Protein AF-A0A7V5VYP4-F1 (afdb_monomer_lite)

Sequence (107 aa):
VPGKTACYRCIFPNILFTEYERTCTAMGIISTTTSFAASIEANEAIKSILNLNSRFKGKLFSFDLLNDYFEFIELKINPSCFICSKKGYPMYKYENYELFDNRCRVK

pLDDT: mean 79.62, std 19.98, range [37.94, 98.44]

Foldseek 3Di:
DALPAADPCQVVVDPDPDVPPCPCVNVPDDPVVVVVVVVVVVVVVVCVVVVHDDPQVQWDWDADPVVRDIDTHGGDHRCPRCQRHPVHDDPDDPPPPPPPDPPPDDD

Radius of gyration: 17.93 Å; chains: 1; bounding box: 41×31×39 Å

Secondary structure (DSSP, 8-state):
-TTTS--HHHH-S-----TT---HHHH---HHHHHHHHHHHHHHHHHHHTT---SSTTEEEEEETTTTEEEEEEPPPPTT-TTTSTT--------------TT----

Structure (mmCIF, N/CA/C/O backbone):
data_AF-A0A7V5VYP4-F1
#
_entry.id   AF-A0A7V5VYP4-F1
#
loop_
_atom_site.group_PDB
_atom_site.id
_atom_site.type_symbol
_atom_site.label_atom_id
_atom_site.label_alt_id
_atom_site.label_comp_id
_atom_site.label_asym_id
_atom_site.label_entity_id
_atom_site.label_seq_id
_atom_site.pdbx_PDB_ins_code
_atom_site.Cartn_x
_atom_site.Cartn_y
_atom_site.Cartn_z
_atom_site.occupancy
_atom_site.B_iso_or_equiv
_atom_site.auth_seq_id
_atom_site.auth_comp_id
_atom_site.auth_asym_id
_atom_site.auth_atom_id
_atom_site.pdbx_PDB_model_num
ATOM 1 N N . VAL A 1 1 ? -8.589 4.394 5.127 1.00 84.88 1 VAL A N 1
ATOM 2 C CA . VAL A 1 1 ? -9.958 4.542 5.675 1.00 84.88 1 VAL A CA 1
ATOM 3 C C . VAL A 1 1 ? -10.169 5.987 6.108 1.00 84.88 1 VAL A C 1
ATOM 5 O O . VAL A 1 1 ? -9.437 6.434 6.991 1.00 84.88 1 VAL A O 1
ATOM 8 N N . PRO A 1 2 ? -11.124 6.718 5.504 1.00 86.50 2 PRO A N 1
ATOM 9 C CA . PRO A 1 2 ? -11.407 8.111 5.856 1.00 86.50 2 PRO A CA 1
ATOM 10 C C . PRO A 1 2 ? -11.636 8.296 7.361 1.00 86.50 2 PRO A C 1
ATOM 12 O O . PRO A 1 2 ? -12.249 7.446 8.006 1.00 86.50 2 PRO A O 1
ATOM 15 N N . GLY A 1 3 ? -11.079 9.363 7.935 1.00 84.56 3 GLY A N 1
ATOM 16 C CA . GLY A 1 3 ? -11.188 9.683 9.365 1.00 84.56 3 GLY A CA 1
ATOM 17 C C . GLY A 1 3 ? -10.414 8.768 10.326 1.00 84.56 3 GLY A C 1
ATOM 18 O O . GLY A 1 3 ? -10.221 9.145 11.476 1.00 84.56 3 GLY A O 1
ATOM 19 N N . LYS A 1 4 ? -9.940 7.594 9.882 1.00 89.69 4 LYS A N 1
ATOM 20 C CA . LYS A 1 4 ? -9.170 6.647 10.714 1.00 89.69 4 LYS A CA 1
ATOM 21 C C . LYS A 1 4 ? -7.697 6.550 10.323 1.00 89.69 4 LYS A C 1
ATOM 23 O O . LYS A 1 4 ? -6.857 6.314 11.179 1.00 89.69 4 LYS A O 1
ATOM 28 N N . THR A 1 5 ? -7.375 6.702 9.039 1.00 93.12 5 THR A N 1
ATOM 29 C CA . THR A 1 5 ? -5.999 6.632 8.525 1.00 93.12 5 THR A CA 1
ATOM 30 C C . THR A 1 5 ? -5.670 7.870 7.704 1.00 93.12 5 THR A C 1
ATOM 32 O O . THR A 1 5 ? -6.571 8.554 7.216 1.00 93.12 5 THR A O 1
ATOM 35 N N . ALA A 1 6 ? -4.377 8.112 7.486 1.00 94.12 6 ALA A N 1
ATOM 36 C CA . ALA A 1 6 ? -3.908 9.088 6.510 1.00 94.12 6 ALA A CA 1
ATOM 37 C C . ALA A 1 6 ? -4.545 8.839 5.127 1.00 94.12 6 ALA A C 1
ATOM 39 O O . ALA A 1 6 ? -4.746 7.683 4.733 1.00 94.12 6 ALA A O 1
ATOM 40 N N . CYS A 1 7 ? -4.879 9.911 4.404 1.00 91.31 7 CYS A N 1
ATOM 41 C CA . CYS A 1 7 ? -5.225 9.825 2.986 1.00 91.31 7 CYS A CA 1
ATOM 42 C C . CYS A 1 7 ? -3.967 9.966 2.124 1.00 91.31 7 CYS A C 1
ATOM 44 O O . CYS A 1 7 ? -2.915 10.388 2.605 1.00 91.31 7 CYS A O 1
ATOM 46 N N . TYR A 1 8 ? -4.096 9.693 0.828 1.00 90.69 8 TYR A N 1
ATOM 47 C CA . TYR A 1 8 ? -3.020 9.892 -0.143 1.00 90.69 8 TYR A CA 1
ATOM 48 C C . TYR A 1 8 ? -2.408 11.306 -0.071 1.00 90.69 8 TYR A C 1
ATOM 50 O O . TYR A 1 8 ? -1.191 11.479 -0.061 1.00 90.69 8 TYR A O 1
ATOM 58 N N . ARG A 1 9 ? -3.247 12.330 0.121 1.00 88.50 9 ARG A N 1
ATOM 59 C CA . ARG A 1 9 ? -2.829 13.734 0.224 1.00 88.50 9 ARG A CA 1
ATOM 60 C C . ARG A 1 9 ? -2.200 14.120 1.567 1.00 88.50 9 ARG A C 1
ATOM 62 O O . ARG A 1 9 ? -1.629 15.200 1.680 1.00 88.50 9 ARG A O 1
ATOM 69 N N . CYS A 1 10 ? -2.287 13.268 2.591 1.00 91.12 10 CYS A N 1
ATOM 70 C CA . CYS A 1 10 ? -1.471 13.448 3.791 1.00 91.12 10 CYS A CA 1
ATOM 71 C C . CYS A 1 10 ? 0.014 13.219 3.484 1.00 91.12 10 CYS A C 1
ATOM 73 O O . CYS A 1 10 ? 0.847 13.877 4.100 1.00 91.12 10 CYS A O 1
ATOM 75 N N . ILE A 1 11 ? 0.312 12.311 2.546 1.00 91.56 11 ILE A N 1
ATOM 76 C CA . ILE A 1 11 ? 1.668 11.905 2.151 1.00 91.56 11 ILE A CA 1
ATOM 77 C C . ILE A 1 11 ? 2.183 12.792 1.016 1.00 91.56 11 ILE A C 1
ATOM 79 O O . ILE A 1 11 ? 3.304 13.282 1.073 1.00 91.56 11 ILE A O 1
ATOM 83 N N . PHE A 1 12 ? 1.338 13.042 0.013 1.00 88.00 12 PHE A N 1
ATOM 84 C CA . PHE A 1 12 ? 1.686 13.807 -1.185 1.00 88.00 12 PHE A CA 1
ATOM 85 C C . PHE A 1 12 ? 0.860 15.107 -1.257 1.00 88.00 12 PHE A C 1
ATOM 87 O O . PHE A 1 12 ? -0.104 15.187 -2.021 1.00 88.00 12 PHE A O 1
ATOM 94 N N . PRO A 1 13 ? 1.166 16.130 -0.432 1.00 79.69 13 PRO A N 1
ATOM 95 C CA . PRO A 1 13 ? 0.311 17.308 -0.253 1.00 79.69 13 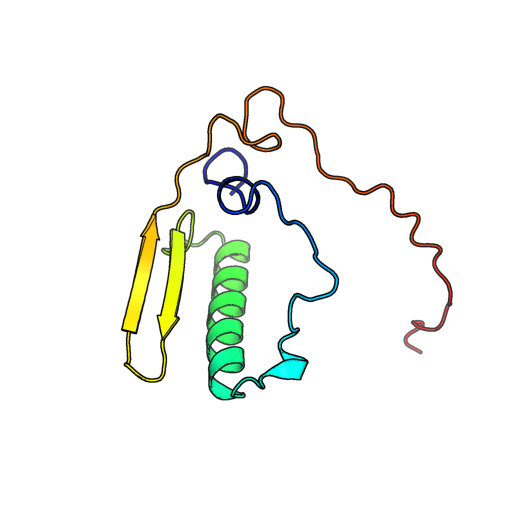PRO A CA 1
ATOM 96 C C . PRO A 1 13 ? 0.271 18.248 -1.463 1.00 79.69 13 PRO A C 1
ATOM 98 O O . PRO A 1 13 ? -0.764 18.872 -1.697 1.00 79.69 13 PRO A O 1
ATOM 101 N N . ASN A 1 14 ? 1.349 18.320 -2.245 1.00 72.69 14 ASN A N 1
ATOM 102 C CA . ASN A 1 14 ? 1.493 19.177 -3.422 1.00 72.69 14 ASN A CA 1
ATOM 103 C C . ASN A 1 14 ? 2.086 18.369 -4.576 1.00 72.69 14 ASN A C 1
ATOM 105 O O . ASN A 1 14 ? 3.274 18.466 -4.857 1.00 72.69 14 ASN A O 1
ATOM 109 N N . ILE A 1 15 ? 1.258 17.548 -5.226 1.00 65.44 15 ILE A N 1
ATOM 110 C CA . ILE A 1 15 ? 1.633 16.954 -6.514 1.00 65.44 15 ILE A CA 1
ATOM 111 C C . ILE A 1 15 ? 1.634 18.090 -7.529 1.00 65.44 15 ILE A C 1
ATOM 113 O O . ILE A 1 15 ? 0.572 18.542 -7.960 1.00 65.44 15 ILE A O 1
ATOM 117 N N . LEU A 1 16 ? 2.824 18.609 -7.809 1.00 59.97 16 LEU A N 1
ATOM 118 C CA . LEU A 1 16 ? 3.065 19.506 -8.922 1.00 59.97 16 LEU A CA 1
ATOM 119 C C . LEU A 1 16 ? 3.331 18.599 -10.117 1.00 59.97 16 LEU A C 1
ATOM 121 O O . LEU A 1 16 ? 4.426 18.063 -10.236 1.00 59.97 16 LEU A O 1
ATOM 125 N N . PHE A 1 17 ? 2.325 18.397 -10.967 1.00 54.59 17 PHE A N 1
ATOM 126 C CA . PHE A 1 17 ? 2.546 17.766 -12.263 1.00 54.59 17 PHE A CA 1
ATOM 127 C C . PHE A 1 17 ? 3.450 18.703 -13.061 1.00 54.59 17 PHE A C 1
ATOM 129 O O . PHE A 1 17 ? 2.986 19.669 -13.663 1.00 54.59 17 PHE A O 1
ATOM 136 N N . THR A 1 18 ? 4.758 18.488 -12.993 1.00 52.44 18 THR A N 1
ATOM 137 C CA . THR A 1 18 ? 5.654 19.107 -13.963 1.00 52.44 18 THR A CA 1
ATOM 138 C C . THR A 1 18 ? 5.498 18.320 -15.257 1.00 52.44 18 THR A C 1
ATOM 140 O O . THR A 1 18 ? 5.405 17.093 -15.224 1.00 52.44 18 THR A O 1
ATOM 143 N N . GLU A 1 19 ? 5.486 18.995 -16.407 1.00 47.69 19 GLU A N 1
ATOM 144 C CA . GLU A 1 19 ? 5.421 18.357 -17.737 1.00 47.69 19 GLU A CA 1
ATOM 145 C C . GLU A 1 19 ? 6.564 17.343 -17.990 1.00 47.69 19 GLU A C 1
ATOM 147 O O . GLU A 1 19 ? 6.581 16.653 -19.004 1.00 47.69 19 GLU A O 1
ATOM 152 N N . TYR A 1 20 ? 7.512 17.233 -17.051 1.00 48.09 20 TYR A N 1
ATOM 153 C CA . TYR A 1 20 ? 8.719 16.418 -17.092 1.00 48.09 20 TYR A CA 1
ATOM 154 C C . TYR A 1 20 ? 8.748 15.254 -16.089 1.00 48.09 20 TYR A C 1
ATOM 156 O O . TYR A 1 20 ? 9.803 14.639 -15.889 1.00 48.09 20 TYR A O 1
ATOM 164 N N . GLU A 1 21 ? 7.621 14.899 -15.468 1.00 53.59 21 GLU A N 1
ATOM 165 C CA . GLU A 1 21 ? 7.513 13.626 -14.751 1.00 53.59 21 GLU A CA 1
ATOM 166 C C . GLU A 1 21 ? 7.497 12.488 -15.774 1.00 53.59 21 GLU A C 1
ATOM 168 O O . GLU A 1 21 ? 6.456 12.078 -16.280 1.00 53.59 21 GLU A O 1
ATOM 173 N N . ARG A 1 22 ? 8.707 12.030 -16.117 1.00 46.69 22 ARG A N 1
ATOM 174 C CA . ARG A 1 22 ? 9.003 10.849 -16.931 1.00 46.69 22 ARG A CA 1
ATOM 175 C C . ARG A 1 22 ? 8.048 9.720 -16.546 1.00 46.69 22 ARG A C 1
ATOM 177 O O . ARG A 1 22 ? 8.249 9.041 -15.543 1.00 46.69 22 ARG A O 1
ATOM 184 N N . THR A 1 23 ? 6.990 9.555 -17.334 1.00 55.72 23 THR A N 1
ATOM 185 C CA . THR A 1 23 ? 5.983 8.507 -17.158 1.00 55.72 23 THR A CA 1
ATOM 186 C C . THR A 1 23 ? 6.671 7.143 -17.184 1.00 55.72 23 THR A C 1
ATOM 188 O O . THR A 1 23 ? 7.756 7.014 -17.742 1.00 55.72 23 THR A O 1
ATOM 191 N N . CYS A 1 24 ? 6.079 6.090 -16.611 1.00 52.59 24 CYS A N 1
ATOM 192 C CA . CYS A 1 24 ? 6.645 4.729 -16.667 1.00 52.59 24 CYS A CA 1
ATOM 193 C C . CYS A 1 24 ? 6.962 4.252 -18.105 1.00 52.59 24 CYS A C 1
ATOM 195 O O . CYS A 1 24 ? 7.761 3.338 -18.293 1.00 52.59 24 CYS A O 1
ATOM 197 N N . THR A 1 25 ? 6.406 4.917 -19.121 1.00 51.94 25 THR A N 1
ATO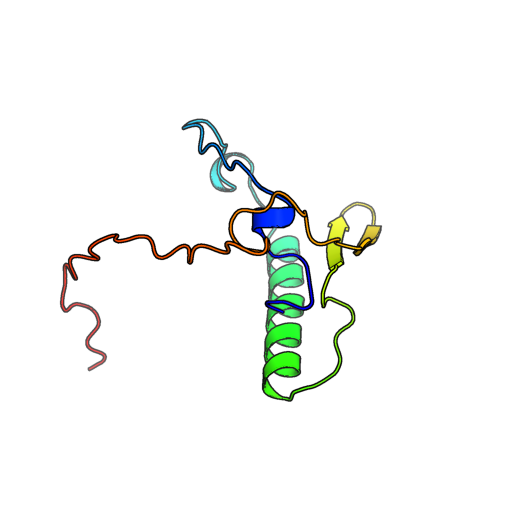M 198 C CA . THR A 1 25 ? 6.757 4.778 -20.539 1.00 51.94 25 THR A CA 1
ATOM 199 C C . THR A 1 25 ? 8.195 5.220 -20.869 1.00 51.94 25 THR A C 1
ATOM 201 O O . THR A 1 25 ? 8.787 4.706 -21.808 1.00 51.94 25 THR A O 1
ATOM 204 N N . ALA A 1 26 ? 8.780 6.147 -20.106 1.00 55.12 26 ALA A N 1
ATOM 205 C CA . ALA A 1 26 ? 10.092 6.748 -20.352 1.00 55.12 26 ALA A CA 1
ATOM 206 C C . ALA A 1 26 ? 11.281 5.949 -19.780 1.00 55.12 26 ALA A C 1
ATOM 208 O O . ALA A 1 26 ? 12.408 6.168 -20.215 1.00 55.12 26 ALA A O 1
ATOM 209 N N . MET A 1 27 ? 11.060 5.046 -18.813 1.00 65.38 27 MET A N 1
ATOM 210 C CA . MET A 1 27 ? 12.124 4.221 -18.201 1.00 65.38 27 MET A CA 1
ATOM 211 C C . MET A 1 27 ? 11.863 2.707 -18.272 1.00 65.38 27 MET A C 1
ATOM 213 O O . MET A 1 27 ? 12.793 1.929 -18.078 1.00 65.38 27 MET A O 1
ATOM 217 N N . GLY A 1 28 ? 10.635 2.287 -18.599 1.00 75.81 28 GLY A N 1
ATOM 218 C CA . GLY A 1 28 ? 10.233 0.881 -18.620 1.00 75.81 28 GLY A CA 1
ATOM 219 C C . GLY A 1 28 ? 9.932 0.328 -17.223 1.00 75.81 28 GLY A C 1
ATOM 220 O O . GLY A 1 28 ? 10.491 0.767 -16.220 1.00 75.81 28 GLY A O 1
ATOM 221 N N . ILE A 1 29 ? 9.021 -0.645 -17.153 1.00 86.25 29 ILE A N 1
ATOM 222 C CA . ILE A 1 29 ? 8.700 -1.386 -15.929 1.00 86.25 29 ILE A CA 1
ATOM 223 C C . ILE A 1 29 ? 8.613 -2.878 -16.246 1.00 86.25 29 ILE A C 1
ATOM 225 O O . ILE A 1 29 ? 8.040 -3.273 -17.262 1.00 86.25 29 ILE A O 1
ATOM 229 N N . ILE A 1 30 ? 9.199 -3.711 -15.388 1.00 90.44 30 ILE A N 1
ATOM 230 C CA . ILE A 1 30 ? 9.159 -5.166 -15.550 1.00 90.44 30 ILE A CA 1
ATOM 231 C C . ILE A 1 30 ? 7.751 -5.657 -15.194 1.00 90.44 30 ILE A C 1
ATOM 233 O O . ILE A 1 30 ? 7.182 -5.263 -14.175 1.00 90.44 30 ILE A O 1
ATOM 237 N N . SER A 1 31 ? 7.186 -6.534 -16.027 1.00 93.75 31 SER A N 1
ATOM 238 C CA . SER A 1 31 ? 5.820 -7.055 -15.860 1.00 93.75 31 SER A CA 1
ATOM 239 C C . SER A 1 31 ? 5.597 -7.780 -14.531 1.00 93.75 31 SER A C 1
ATOM 241 O O . SER A 1 31 ? 4.489 -7.768 -13.997 1.00 93.75 31 SER A O 1
ATOM 243 N N . THR A 1 32 ? 6.636 -8.396 -13.968 1.00 95.06 32 THR A N 1
ATOM 244 C CA . THR A 1 32 ? 6.570 -9.066 -12.664 1.00 95.06 32 THR A CA 1
ATOM 245 C C . THR A 1 32 ? 6.322 -8.071 -11.531 1.00 95.06 32 THR A C 1
ATOM 247 O O . THR A 1 32 ? 5.504 -8.350 -10.658 1.00 95.06 32 THR A O 1
ATOM 250 N N . THR A 1 33 ? 6.932 -6.883 -11.583 1.00 94.06 33 THR A N 1
ATOM 251 C CA . THR A 1 33 ? 6.747 -5.807 -10.597 1.00 94.06 33 THR A CA 1
ATOM 252 C C . THR A 1 33 ? 5.301 -5.325 -10.558 1.00 94.06 33 THR A C 1
ATOM 254 O O . THR A 1 33 ? 4.702 -5.240 -9.485 1.00 94.06 33 THR A O 1
ATOM 257 N N . THR A 1 34 ? 4.705 -5.054 -11.722 1.00 93.62 34 THR A N 1
ATOM 258 C CA . THR A 1 34 ? 3.302 -4.620 -11.799 1.00 93.62 34 THR A CA 1
ATOM 259 C C . THR A 1 34 ? 2.334 -5.743 -11.435 1.00 93.62 34 THR A C 1
ATOM 261 O O . THR A 1 34 ? 1.361 -5.494 -10.729 1.00 93.62 34 THR A O 1
ATOM 264 N N . SER A 1 35 ? 2.617 -6.985 -11.843 1.00 96.81 35 SER A N 1
ATOM 265 C CA . SER A 1 35 ? 1.789 -8.154 -11.503 1.00 96.81 35 SER A CA 1
ATOM 266 C C . SER A 1 35 ? 1.776 -8.442 -9.999 1.00 96.81 35 SER A C 1
ATOM 268 O O . SER A 1 35 ? 0.733 -8.795 -9.442 1.00 96.81 35 SER A O 1
ATOM 270 N N . PHE A 1 36 ? 2.917 -8.260 -9.327 1.00 97.00 36 PHE A N 1
ATOM 271 C CA . PHE A 1 36 ? 3.035 -8.402 -7.877 1.00 97.00 36 PHE A CA 1
ATOM 272 C C . PHE A 1 36 ? 2.183 -7.361 -7.141 1.00 97.00 36 PHE A C 1
ATOM 274 O O . PHE A 1 36 ? 1.351 -7.730 -6.308 1.00 97.00 36 PHE A O 1
ATOM 281 N N . ALA A 1 37 ? 2.317 -6.080 -7.505 1.00 96.62 37 ALA A N 1
ATOM 282 C CA . ALA A 1 37 ? 1.497 -5.007 -6.943 1.00 96.62 37 ALA A CA 1
ATOM 283 C C . ALA A 1 37 ? -0.005 -5.257 -7.164 1.00 96.62 37 ALA A C 1
ATOM 285 O O . ALA A 1 37 ? -0.780 -5.232 -6.208 1.00 96.62 37 ALA A O 1
ATOM 286 N N . ALA A 1 38 ? -0.401 -5.591 -8.398 1.00 97.81 38 ALA A N 1
ATOM 287 C CA . ALA A 1 38 ? -1.796 -5.839 -8.757 1.00 97.81 38 ALA A CA 1
ATOM 288 C C . ALA A 1 38 ? -2.415 -6.988 -7.947 1.00 97.81 38 ALA A C 1
ATOM 290 O O . ALA A 1 38 ? -3.548 -6.882 -7.478 1.00 97.81 38 ALA A O 1
ATOM 291 N N . SER A 1 39 ? -1.666 -8.075 -7.740 1.00 98.31 39 SER A N 1
ATOM 292 C CA . SER A 1 39 ? -2.137 -9.228 -6.962 1.00 98.31 39 SER A CA 1
ATOM 293 C C . SER A 1 39 ? -2.403 -8.860 -5.501 1.00 98.31 39 SER A C 1
ATOM 295 O O . SER A 1 39 ? -3.411 -9.275 -4.923 1.00 98.31 39 SER A O 1
ATOM 297 N N . ILE A 1 40 ? -1.525 -8.049 -4.904 1.00 97.75 40 ILE A N 1
ATOM 298 C CA . ILE A 1 40 ? -1.693 -7.560 -3.532 1.00 97.75 40 ILE A CA 1
ATOM 299 C C . ILE A 1 40 ? -2.911 -6.639 -3.440 1.00 97.75 40 ILE A C 1
ATOM 301 O O . ILE A 1 40 ? -3.763 -6.849 -2.577 1.00 97.75 40 ILE A O 1
ATOM 305 N N . GLU A 1 41 ? -3.033 -5.660 -4.337 1.00 97.19 41 GLU A N 1
ATOM 306 C CA . GLU A 1 41 ?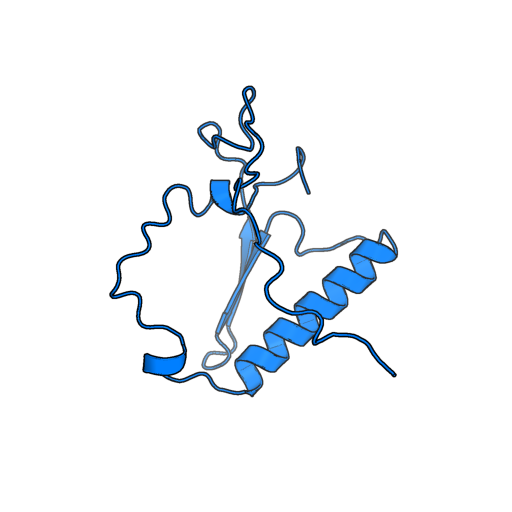 -4.149 -4.708 -4.337 1.00 97.19 41 GLU A CA 1
ATOM 307 C C . GLU A 1 41 ? -5.502 -5.398 -4.550 1.00 97.19 41 GLU A C 1
ATOM 309 O O . GLU A 1 41 ? -6.454 -5.119 -3.816 1.00 97.19 41 GLU A O 1
ATOM 314 N N . ALA A 1 42 ? -5.582 -6.354 -5.481 1.00 98.44 42 ALA A N 1
ATOM 315 C CA . ALA A 1 42 ? -6.786 -7.151 -5.704 1.00 98.44 42 ALA A CA 1
ATOM 316 C C . ALA A 1 42 ? -7.182 -7.938 -4.445 1.00 98.44 42 ALA A C 1
ATOM 318 O O . ALA A 1 42 ? -8.351 -7.956 -4.052 1.00 98.44 42 ALA A O 1
ATOM 319 N N . ASN A 1 43 ? -6.209 -8.540 -3.759 1.00 98.00 43 ASN A N 1
ATOM 320 C CA . ASN A 1 43 ? -6.463 -9.256 -2.515 1.00 98.00 43 ASN A CA 1
ATOM 321 C C . ASN A 1 43 ? -6.906 -8.311 -1.378 1.00 98.00 43 ASN A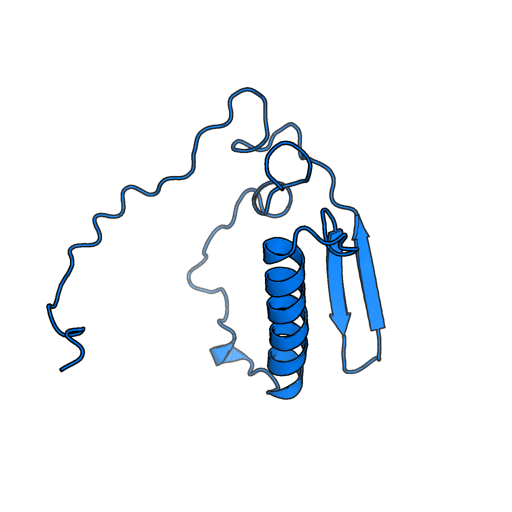 C 1
ATOM 323 O O . ASN A 1 43 ? -7.804 -8.647 -0.603 1.00 98.00 43 ASN A O 1
ATOM 327 N N . GLU A 1 44 ? -6.332 -7.108 -1.274 1.00 97.50 44 GLU A N 1
ATOM 328 C CA . GLU A 1 44 ? -6.776 -6.091 -0.309 1.00 97.50 44 GLU A CA 1
ATOM 329 C C . GLU A 1 44 ? -8.186 -5.569 -0.607 1.00 97.50 44 GLU A C 1
ATOM 331 O O . GLU A 1 44 ? -8.956 -5.314 0.328 1.00 97.50 44 GLU A O 1
ATOM 336 N N . ALA A 1 45 ? -8.559 -5.466 -1.883 1.00 97.25 45 ALA A N 1
ATOM 337 C CA . ALA A 1 45 ? -9.919 -5.141 -2.294 1.00 97.25 45 ALA A CA 1
ATOM 338 C C . ALA A 1 45 ? -10.902 -6.240 -1.863 1.00 97.25 45 ALA A C 1
ATOM 340 O O . ALA A 1 45 ? -11.896 -5.935 -1.201 1.00 97.25 45 ALA A O 1
ATOM 341 N N . ILE A 1 46 ? -10.588 -7.514 -2.129 1.00 98.12 46 ILE A N 1
ATOM 342 C CA . ILE A 1 46 ? -11.408 -8.661 -1.695 1.00 98.12 46 ILE A CA 1
ATOM 343 C C . ILE A 1 46 ? -11.578 -8.657 -0.173 1.00 98.12 46 ILE A C 1
ATOM 345 O O . ILE A 1 46 ? -12.701 -8.721 0.331 1.00 98.12 46 ILE A O 1
ATOM 349 N N . LYS A 1 47 ? -10.484 -8.510 0.583 1.00 97.12 47 LYS A N 1
ATOM 350 C CA . LYS A 1 47 ? -10.550 -8.422 2.049 1.00 97.12 47 LYS A CA 1
ATOM 351 C C . LYS A 1 47 ? -11.384 -7.241 2.526 1.00 97.12 47 LYS A C 1
ATOM 353 O O . LYS A 1 47 ? -12.080 -7.367 3.529 1.00 97.12 47 LYS A O 1
ATOM 358 N N . SER A 1 48 ? -11.332 -6.111 1.827 1.00 95.19 48 SER A N 1
ATOM 359 C CA . SER A 1 48 ? -12.141 -4.938 2.163 1.00 95.19 48 SER A CA 1
ATOM 360 C C . SER A 1 48 ? -13.632 -5.190 1.940 1.00 95.19 48 SER A C 1
ATOM 362 O O . SER A 1 48 ? -14.423 -4.853 2.817 1.00 95.19 48 SER A O 1
ATOM 364 N N . ILE A 1 49 ? -14.009 -5.839 0.832 1.00 97.38 49 ILE A N 1
ATOM 365 C CA . ILE A 1 49 ? -15.400 -6.229 0.533 1.00 97.38 49 ILE A CA 1
ATOM 366 C C . ILE A 1 49 ? -15.937 -7.189 1.601 1.00 97.38 49 ILE A C 1
ATOM 368 O O . ILE A 1 49 ? -17.059 -7.034 2.076 1.00 97.38 49 ILE A O 1
ATOM 372 N N . LEU A 1 50 ? -15.113 -8.148 2.027 1.00 98.12 50 LEU A N 1
ATOM 373 C CA . LEU A 1 50 ? -15.466 -9.136 3.049 1.00 98.12 50 LEU A CA 1
ATOM 374 C C . LEU A 1 50 ? -15.340 -8.610 4.492 1.00 98.12 50 LEU A C 1
ATOM 376 O O . LEU A 1 50 ? -15.493 -9.381 5.436 1.00 98.12 50 LEU A O 1
ATOM 380 N N . ASN A 1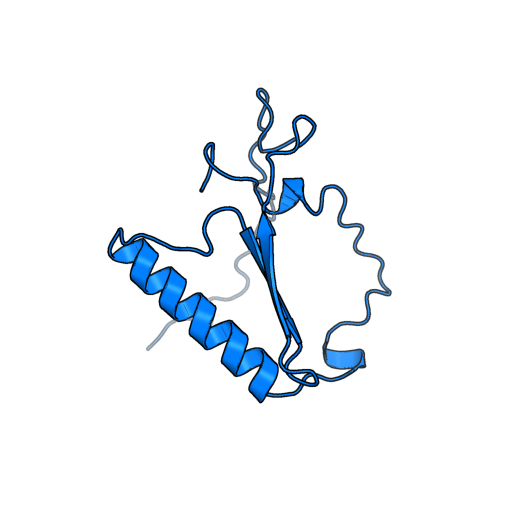 51 ? -15.049 -7.318 4.688 1.00 95.50 51 ASN A N 1
ATOM 381 C CA . ASN A 1 51 ? -14.807 -6.702 6.000 1.00 95.50 51 ASN A CA 1
ATOM 382 C C . ASN A 1 51 ? -13.721 -7.401 6.844 1.00 95.50 51 ASN A C 1
ATOM 384 O O . ASN A 1 51 ? -13.754 -7.378 8.075 1.00 95.50 51 ASN A O 1
ATOM 388 N N . LEU A 1 52 ? -12.716 -7.985 6.194 1.00 96.19 52 LEU A N 1
ATOM 389 C CA . LEU A 1 52 ? -11.593 -8.633 6.858 1.00 96.19 52 LEU A CA 1
ATOM 390 C C . LEU A 1 52 ? -10.540 -7.614 7.323 1.00 96.19 52 LEU A C 1
ATOM 392 O O . LEU A 1 52 ? -10.387 -6.492 6.809 1.00 96.19 52 LEU A O 1
ATOM 396 N N . ASN A 1 53 ? -9.772 -8.019 8.333 1.00 92.25 53 ASN A N 1
ATOM 397 C CA . ASN A 1 53 ? -8.637 -7.239 8.805 1.00 92.25 53 ASN A CA 1
ATOM 398 C C . ASN A 1 53 ? -7.513 -7.224 7.760 1.00 92.25 53 ASN A C 1
ATOM 400 O O . ASN A 1 53 ? -7.252 -8.203 7.063 1.00 92.25 53 ASN A O 1
ATOM 404 N N . SER A 1 54 ? -6.832 -6.084 7.664 1.00 93.69 54 SER A N 1
ATOM 405 C CA . SER A 1 54 ? -5.743 -5.867 6.716 1.00 93.69 54 SER A CA 1
ATOM 406 C C . SER A 1 54 ? -4.566 -5.204 7.413 1.00 93.69 54 SER A C 1
ATOM 408 O O . SER A 1 54 ? -4.743 -4.235 8.150 1.00 93.69 54 SER A O 1
ATOM 410 N N . ARG A 1 55 ? -3.365 -5.720 7.137 1.00 91.88 55 ARG A N 1
ATOM 411 C CA . ARG A 1 55 ? -2.092 -5.141 7.584 1.00 91.88 55 ARG A CA 1
ATOM 412 C C . ARG A 1 55 ? -1.684 -3.897 6.781 1.00 91.88 55 ARG A C 1
ATOM 414 O O . ARG A 1 55 ? -0.877 -3.118 7.271 1.00 91.88 55 ARG A O 1
ATOM 421 N N . PHE A 1 56 ? -2.272 -3.691 5.600 1.00 95.00 56 PHE A N 1
ATOM 422 C CA . PHE A 1 56 ? -1.993 -2.561 4.705 1.00 95.00 56 PHE A CA 1
ATOM 423 C C . PHE A 1 56 ? -2.759 -1.292 5.102 1.00 95.00 56 PHE A C 1
ATOM 425 O O . PHE A 1 56 ? -2.418 -0.186 4.684 1.00 95.00 56 PHE A O 1
ATOM 432 N N . LYS A 1 57 ? -3.798 -1.415 5.940 1.00 93.44 57 LYS A N 1
ATOM 433 C CA . LYS A 1 57 ? -4.575 -0.266 6.423 1.00 93.44 57 LYS A CA 1
ATOM 434 C C . LYS A 1 57 ? -3.668 0.711 7.181 1.00 93.44 57 LYS A C 1
ATOM 436 O O . LYS A 1 57 ? -3.121 0.378 8.225 1.00 93.44 57 LYS A O 1
ATOM 441 N N . GLY A 1 58 ? -3.575 1.942 6.672 1.00 94.62 58 GLY A N 1
ATOM 442 C CA . GLY A 1 58 ? -2.812 3.021 7.308 1.00 94.62 58 GLY A CA 1
ATOM 443 C C . GLY A 1 58 ? -1.296 2.875 7.189 1.00 94.62 58 GLY A C 1
ATOM 444 O O . GLY A 1 58 ? -0.574 3.523 7.943 1.00 94.62 58 GLY A O 1
ATOM 445 N N . LYS A 1 59 ? -0.816 2.045 6.260 1.00 96.25 59 LYS A N 1
ATOM 446 C CA . LYS A 1 59 ? 0.608 1.869 5.982 1.00 96.25 59 LYS A CA 1
ATOM 447 C C . LYS A 1 59 ? 0.881 2.079 4.496 1.00 96.25 59 LYS A C 1
ATOM 449 O O . LYS A 1 59 ? 0.014 1.809 3.668 1.00 96.25 59 LYS A O 1
ATOM 454 N N . LEU A 1 60 ? 2.072 2.564 4.173 1.00 95.88 60 LEU A N 1
ATOM 455 C CA . LEU A 1 60 ? 2.629 2.502 2.830 1.00 95.88 60 LEU A CA 1
ATOM 456 C C . LEU A 1 60 ? 3.473 1.234 2.760 1.00 95.88 60 LEU A C 1
ATOM 458 O O . LEU A 1 60 ? 4.427 1.083 3.520 1.00 95.88 60 LEU A O 1
ATOM 462 N N . PHE A 1 61 ? 3.084 0.314 1.887 1.00 97.25 61 PHE A N 1
ATOM 463 C CA . PHE A 1 61 ? 3.881 -0.866 1.598 1.00 97.25 61 PHE A CA 1
ATOM 464 C C . PHE A 1 61 ? 4.854 -0.533 0.469 1.00 97.25 61 PHE A C 1
ATOM 466 O O . PHE A 1 61 ? 4.419 -0.199 -0.632 1.00 97.25 61 PHE A O 1
ATOM 473 N N . SER A 1 62 ? 6.147 -0.590 0.768 1.00 96.25 62 SER A N 1
ATOM 474 C CA . SER A 1 62 ? 7.228 -0.408 -0.197 1.00 96.25 62 SER A CA 1
ATOM 475 C C . SER A 1 62 ? 7.884 -1.754 -0.462 1.00 96.25 62 SER A C 1
ATOM 477 O O . SER A 1 62 ? 8.070 -2.547 0.465 1.00 96.25 62 SER A O 1
ATOM 479 N N . PHE A 1 63 ? 8.221 -2.020 -1.718 1.00 96.62 63 PHE A N 1
ATOM 480 C CA . PHE A 1 63 ? 8.886 -3.253 -2.101 1.00 96.62 63 PHE A CA 1
ATOM 481 C C . PHE A 1 63 ? 9.922 -3.005 -3.196 1.00 96.62 63 PHE A C 1
ATOM 483 O O . PHE A 1 63 ? 9.717 -2.190 -4.095 1.00 96.62 63 PHE A O 1
ATOM 490 N N . ASP A 1 64 ? 11.019 -3.747 -3.114 1.00 95.31 64 ASP A N 1
ATOM 491 C CA . ASP A 1 64 ? 12.076 -3.816 -4.113 1.00 95.31 64 ASP A CA 1
ATOM 492 C C . ASP A 1 64 ? 12.333 -5.293 -4.423 1.00 95.31 64 ASP A C 1
ATOM 494 O O . ASP A 1 64 ? 12.886 -6.032 -3.609 1.00 95.31 64 ASP A O 1
ATOM 498 N N . LEU A 1 65 ? 11.893 -5.719 -5.608 1.00 94.88 65 LEU A N 1
ATOM 499 C CA . LEU A 1 65 ? 12.006 -7.108 -6.057 1.00 94.88 65 LEU A CA 1
ATOM 500 C C . LEU A 1 65 ? 13.412 -7.477 -6.541 1.00 94.88 65 LEU A C 1
ATOM 502 O O . LEU A 1 65 ? 13.665 -8.649 -6.786 1.00 94.88 65 LEU A O 1
ATOM 506 N N . LEU A 1 66 ? 14.311 -6.507 -6.729 1.00 94.69 66 LEU A N 1
ATOM 507 C CA . LEU A 1 66 ? 15.697 -6.799 -7.092 1.00 94.69 66 LEU A CA 1
ATOM 508 C C . LEU A 1 66 ? 16.498 -7.255 -5.869 1.00 94.69 66 LEU A C 1
ATOM 510 O O . LEU A 1 66 ? 17.356 -8.124 -5.989 1.00 94.69 66 LEU A O 1
ATOM 514 N N . ASN A 1 67 ? 16.213 -6.655 -4.711 1.00 96.94 67 ASN A N 1
ATOM 515 C CA . ASN A 1 67 ? 16.922 -6.896 -3.453 1.00 96.94 67 ASN A CA 1
ATOM 516 C C . ASN A 1 67 ? 16.096 -7.697 -2.430 1.00 96.94 67 ASN A C 1
ATOM 518 O O . ASN A 1 67 ? 16.483 -7.770 -1.265 1.00 96.94 67 ASN A O 1
ATOM 522 N N . ASP A 1 68 ? 14.950 -8.249 -2.841 1.00 95.00 68 ASP A N 1
ATOM 523 C CA . ASP A 1 68 ? 14.000 -8.969 -1.979 1.00 95.00 68 ASP A CA 1
ATOM 524 C C . ASP A 1 68 ? 13.621 -8.196 -0.701 1.00 95.00 68 ASP A C 1
ATOM 526 O O . ASP A 1 68 ? 13.474 -8.753 0.391 1.00 95.00 68 ASP A O 1
ATOM 530 N N . TYR A 1 69 ? 13.463 -6.879 -0.834 1.00 97.56 69 TYR A N 1
ATOM 531 C CA . TYR A 1 69 ? 13.189 -5.987 0.285 1.00 97.56 69 TYR A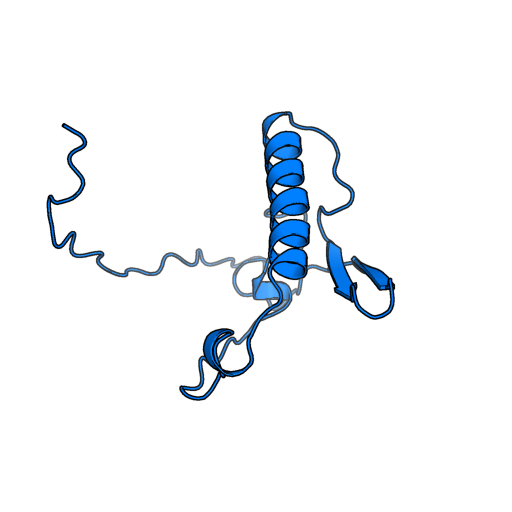 CA 1
ATOM 532 C C . TYR A 1 69 ? 11.712 -5.602 0.342 1.00 97.56 69 TYR A C 1
ATOM 534 O O . TYR A 1 69 ? 11.116 -5.193 -0.655 1.00 97.56 69 TYR A O 1
ATOM 542 N N . PHE A 1 70 ? 11.126 -5.694 1.538 1.00 97.50 70 PHE A N 1
ATOM 543 C CA . PHE A 1 70 ? 9.718 -5.400 1.791 1.00 97.50 70 PHE A CA 1
ATOM 544 C C . PHE A 1 70 ? 9.568 -4.644 3.107 1.00 97.50 70 PHE A C 1
ATOM 546 O O . PHE A 1 70 ? 10.006 -5.118 4.157 1.00 97.50 70 PHE A O 1
ATOM 553 N N . GLU A 1 71 ? 8.892 -3.499 3.074 1.00 97.44 71 GLU A N 1
ATOM 554 C CA . GLU A 1 71 ? 8.713 -2.655 4.252 1.00 97.44 71 GLU A CA 1
ATOM 555 C C . GLU A 1 71 ? 7.285 -2.119 4.360 1.00 97.44 71 GLU A C 1
ATOM 557 O O . GLU A 1 71 ? 6.651 -1.734 3.376 1.00 97.44 71 GLU A O 1
ATOM 562 N N . PHE A 1 72 ? 6.787 -2.060 5.596 1.00 97.69 72 PHE A N 1
ATOM 563 C CA . PHE A 1 72 ? 5.573 -1.332 5.939 1.00 97.69 72 PHE A CA 1
ATOM 564 C C . PHE A 1 72 ? 5.923 -0.058 6.699 1.00 97.69 72 PHE A C 1
ATOM 566 O O . PHE A 1 72 ? 6.313 -0.108 7.864 1.00 97.69 72 PHE A O 1
ATOM 573 N N . ILE A 1 73 ? 5.676 1.083 6.070 1.00 97.25 73 ILE A N 1
ATOM 574 C CA . ILE A 1 73 ? 5.873 2.402 6.665 1.00 97.25 73 ILE A CA 1
ATOM 575 C C . ILE A 1 73 ? 4.542 2.870 7.249 1.00 97.25 73 ILE A C 1
ATOM 577 O O . ILE A 1 73 ? 3.536 2.950 6.543 1.00 97.25 73 ILE A O 1
ATOM 581 N N . GLU A 1 74 ? 4.501 3.185 8.542 1.00 96.56 74 GLU A N 1
ATOM 582 C CA . GLU A 1 74 ? 3.269 3.654 9.182 1.00 96.56 74 GLU A CA 1
ATOM 583 C C . GLU A 1 74 ? 2.939 5.097 8.803 1.00 96.56 74 GLU A C 1
ATOM 585 O O . GLU A 1 74 ? 3.771 5.999 8.897 1.00 96.56 74 GLU A O 1
ATOM 590 N N . LEU A 1 75 ? 1.688 5.329 8.408 1.00 95.62 75 LEU A N 1
ATOM 591 C CA . LEU A 1 75 ? 1.239 6.631 7.940 1.00 95.62 75 LEU A CA 1
ATOM 592 C C . LEU A 1 75 ? 0.422 7.343 9.010 1.00 95.62 75 LEU A C 1
ATOM 594 O O . LEU A 1 75 ? -0.614 6.856 9.469 1.00 95.62 75 LEU A O 1
ATOM 598 N N . LYS A 1 76 ? 0.852 8.557 9.350 1.00 93.56 76 LYS A N 1
ATOM 599 C CA . LYS A 1 76 ? 0.142 9.439 10.279 1.00 93.56 76 LYS A CA 1
ATOM 600 C C . LYS A 1 76 ? -0.702 10.450 9.513 1.00 93.56 76 LYS A C 1
ATOM 602 O O . LYS A 1 76 ? -0.321 10.921 8.442 1.00 93.56 76 LYS A O 1
ATOM 607 N N . ILE A 1 77 ? -1.865 10.790 10.068 1.00 92.19 77 ILE A N 1
ATOM 608 C CA . ILE A 1 77 ? -2.692 11.869 9.523 1.00 92.19 77 ILE A CA 1
ATOM 609 C C . ILE A 1 77 ? -1.895 13.168 9.631 1.00 92.19 77 ILE A C 1
ATOM 611 O O . ILE A 1 77 ? -1.488 13.566 10.720 1.00 92.19 77 ILE A O 1
ATOM 615 N N . ASN A 1 78 ? -1.693 13.831 8.495 1.00 91.56 78 ASN A N 1
ATOM 616 C CA . ASN A 1 78 ? -1.090 15.153 8.468 1.00 91.56 78 ASN A CA 1
ATOM 617 C C . ASN A 1 78 ? -2.134 16.183 8.953 1.00 91.56 78 ASN A C 1
ATOM 619 O O . ASN A 1 78 ? -3.168 16.331 8.290 1.00 91.56 78 ASN A O 1
ATOM 623 N N . PRO A 1 79 ? -1.894 16.898 10.071 1.00 89.88 79 PRO A N 1
ATOM 624 C CA . PRO A 1 79 ? -2.849 17.864 10.620 1.00 89.88 79 PRO A CA 1
ATOM 625 C C . PRO A 1 79 ? -3.113 19.048 9.680 1.00 89.88 79 PRO A C 1
ATOM 627 O O . PRO A 1 79 ? -4.181 19.652 9.753 1.00 89.88 79 PRO A O 1
ATOM 630 N N . SER A 1 80 ? -2.185 19.335 8.765 1.00 88.88 80 SER A N 1
ATOM 631 C CA . SER A 1 80 ? -2.303 20.381 7.744 1.00 88.88 80 SER A CA 1
ATOM 632 C C . SER A 1 80 ? -2.918 19.878 6.432 1.00 88.88 80 SER A C 1
ATOM 634 O O . SER A 1 80 ? -3.016 20.630 5.466 1.00 88.88 80 SER A O 1
ATOM 636 N N . CYS A 1 81 ? -3.329 18.607 6.348 1.00 88.44 81 CYS A N 1
ATOM 637 C CA . CYS A 1 81 ? -3.957 18.068 5.144 1.00 88.44 81 CYS A CA 1
ATOM 638 C C . CYS A 1 81 ? -5.318 18.730 4.902 1.00 88.44 81 CYS A C 1
ATOM 640 O O . CYS A 1 81 ? -6.222 18.615 5.725 1.00 88.44 81 CYS A O 1
ATOM 642 N N . PHE A 1 82 ? -5.517 19.352 3.744 1.00 83.38 82 PHE A N 1
ATOM 643 C CA . PHE A 1 82 ? -6.778 20.033 3.433 1.00 83.38 82 PHE A CA 1
ATOM 644 C C . PHE A 1 82 ? -7.995 19.090 3.313 1.00 83.38 82 PHE A C 1
ATOM 646 O O . PHE A 1 82 ? -9.124 19.566 3.376 1.00 83.38 82 PHE A O 1
ATOM 653 N N . ILE A 1 83 ? -7.774 17.773 3.176 1.00 86.31 83 ILE A N 1
ATOM 654 C CA . ILE A 1 83 ? -8.829 16.742 3.155 1.00 86.31 83 ILE A CA 1
ATOM 655 C C . ILE A 1 83 ? -9.072 16.174 4.559 1.00 86.31 83 ILE A C 1
ATOM 657 O O . ILE A 1 83 ? -10.208 16.098 5.011 1.00 86.31 83 ILE A O 1
ATOM 661 N N . CYS A 1 84 ? -8.014 15.742 5.253 1.00 87.62 84 CYS A N 1
ATOM 662 C CA . CYS A 1 84 ? -8.144 15.044 6.537 1.00 87.62 84 CYS A CA 1
ATOM 663 C C . CYS A 1 84 ? -8.175 15.965 7.766 1.00 87.62 84 CYS A C 1
ATOM 665 O O . CYS A 1 84 ? -8.472 15.487 8.860 1.00 87.62 84 CYS A O 1
ATOM 667 N N . SER A 1 85 ? -7.842 17.251 7.627 1.00 81.75 85 SER A N 1
ATOM 668 C CA . SER A 1 85 ? -7.964 18.225 8.718 1.00 81.75 85 SER A CA 1
ATOM 669 C C . SER A 1 85 ? -9.431 18.571 9.001 1.00 81.75 85 SER A C 1
ATOM 671 O O . SER A 1 85 ? -10.322 18.305 8.198 1.00 81.75 85 SER A O 1
ATOM 673 N N . LYS A 1 86 ? -9.701 19.201 10.153 1.00 65.94 86 LYS A N 1
ATOM 674 C CA . LYS A 1 86 ? -11.064 19.494 10.649 1.00 65.94 86 LYS A CA 1
ATOM 675 C C . LYS A 1 86 ? -11.953 20.311 9.696 1.00 65.94 86 LYS A C 1
ATOM 677 O O . LYS A 1 86 ? -13.161 20.321 9.887 1.00 65.94 86 LYS A O 1
ATOM 682 N N . LYS A 1 87 ? -11.380 21.002 8.704 1.00 62.38 87 LYS A N 1
ATOM 683 C CA . LYS A 1 87 ? -12.117 21.781 7.691 1.00 62.38 87 LYS A CA 1
ATOM 684 C C . LYS A 1 87 ? -12.314 21.022 6.369 1.00 62.38 87 LYS A C 1
ATOM 686 O O . LYS A 1 87 ? -12.681 21.655 5.390 1.00 62.38 87 LYS A O 1
ATOM 691 N N . GLY A 1 88 ? -12.025 19.715 6.354 1.00 56.59 88 GLY A N 1
ATOM 692 C CA . GLY A 1 88 ? -11.907 18.843 5.184 1.00 56.59 88 GLY A CA 1
ATOM 693 C C . GLY A 1 88 ? -12.792 19.230 4.006 1.00 56.59 88 GLY A C 1
ATOM 694 O O . GLY A 1 88 ? -14.002 19.018 4.045 1.00 56.59 88 GLY A O 1
ATOM 695 N N . TYR A 1 89 ? -12.178 19.775 2.955 1.00 60.84 89 TYR A N 1
ATOM 696 C CA . TYR A 1 89 ? -12.886 20.062 1.715 1.00 60.84 89 TYR A CA 1
ATOM 697 C C . TYR A 1 89 ? -12.828 18.827 0.810 1.00 60.84 89 TYR A C 1
ATOM 699 O O . TYR A 1 89 ? -11.736 18.306 0.555 1.00 60.84 89 TYR A O 1
ATOM 707 N N . PRO A 1 90 ? -13.971 18.328 0.319 1.00 61.78 90 PRO A N 1
ATOM 708 C CA . PRO A 1 90 ? -13.980 17.244 -0.655 1.00 61.78 90 PRO A CA 1
ATOM 709 C C . PRO A 1 90 ? -13.251 17.666 -1.943 1.00 61.78 90 PRO A C 1
ATOM 711 O O . PRO A 1 90 ? -13.567 18.693 -2.540 1.00 61.78 90 PRO A O 1
ATOM 714 N N . MET A 1 91 ? -12.288 16.854 -2.397 1.00 57.50 91 MET A N 1
ATOM 715 C CA . MET A 1 91 ? -11.733 16.967 -3.752 1.00 57.50 91 MET A CA 1
ATOM 716 C C . MET A 1 91 ? -12.679 16.317 -4.759 1.00 57.50 91 MET A C 1
ATOM 718 O O . MET A 1 91 ? -12.380 15.254 -5.298 1.00 57.50 91 MET A O 1
ATOM 722 N N . TYR A 1 92 ? -13.819 16.942 -5.031 1.00 59.50 92 TYR A N 1
ATOM 723 C CA . TYR A 1 92 ? -14.422 16.769 -6.348 1.00 59.50 92 TYR A CA 1
ATOM 724 C C . TYR A 1 92 ? -13.732 17.754 -7.287 1.00 59.50 92 TYR A C 1
ATOM 726 O O . TYR A 1 92 ? -13.790 18.970 -7.110 1.00 59.50 92 TYR A O 1
ATOM 734 N N . LYS A 1 93 ? -13.036 17.228 -8.288 1.00 48.75 93 LYS A N 1
ATOM 735 C CA . LYS A 1 93 ? -12.743 18.012 -9.481 1.00 48.75 93 LYS A CA 1
ATOM 736 C C . LYS A 1 93 ? -14.089 18.163 -10.196 1.00 48.75 93 LYS A C 1
ATOM 738 O O . LYS A 1 93 ? -14.688 17.153 -10.554 1.00 48.75 93 LYS A O 1
ATOM 743 N N . TYR A 1 94 ? -14.575 19.387 -10.389 1.00 46.31 94 TYR A N 1
ATOM 744 C CA . TYR A 1 94 ? -15.556 19.662 -11.443 1.00 46.31 94 TYR A CA 1
ATOM 745 C C . TYR A 1 94 ? -14.812 19.597 -12.781 1.00 46.31 94 TYR A C 1
ATOM 747 O O . TYR A 1 94 ? -14.577 20.611 -13.427 1.00 46.31 94 TYR A O 1
ATOM 755 N N . GLU A 1 95 ? -14.341 18.415 -13.164 1.00 46.88 95 GLU A N 1
ATOM 756 C CA . GLU A 1 95 ? -14.099 18.162 -14.575 1.00 46.88 95 GLU A CA 1
ATOM 757 C C . GLU A 1 95 ? -15.451 17.755 -15.133 1.00 46.88 95 GLU A C 1
ATOM 759 O O . GLU A 1 95 ? -15.986 16.702 -14.787 1.00 46.88 95 GLU A O 1
ATOM 764 N N . ASN A 1 96 ? -16.036 18.633 -15.948 1.00 37.94 96 ASN A N 1
ATOM 765 C CA . ASN A 1 96 ? -17.079 18.224 -16.867 1.00 37.94 96 ASN A CA 1
ATOM 766 C C . ASN A 1 96 ? -16.451 17.127 -17.725 1.00 37.94 96 ASN A C 1
ATOM 768 O O . ASN A 1 96 ? -15.709 17.414 -18.662 1.00 37.94 96 ASN A O 1
ATOM 772 N N . TYR A 1 97 ? -16.696 15.866 -17.376 1.00 44.88 97 TYR A N 1
ATOM 773 C CA . TYR A 1 97 ? -16.585 14.798 -18.347 1.00 44.88 97 TYR A CA 1
ATOM 774 C C . TYR A 1 97 ? -17.702 15.101 -19.343 1.00 44.88 97 TYR A C 1
ATOM 776 O O . TYR A 1 97 ? -18.845 14.676 -19.168 1.00 44.88 97 TYR A O 1
ATOM 784 N N . GLU A 1 98 ? -17.412 15.933 -20.345 1.00 44.25 98 GLU A N 1
ATOM 785 C CA . GLU A 1 98 ? -18.171 15.869 -21.578 1.00 44.25 98 GLU A CA 1
ATOM 786 C C . GLU A 1 98 ? -18.013 14.419 -22.015 1.00 44.25 98 GLU A C 1
ATOM 788 O O . GLU A 1 98 ? -16.925 13.975 -22.386 1.00 44.25 98 GLU A O 1
ATOM 793 N N . LEU A 1 99 ? -19.081 13.646 -21.815 1.00 48.03 99 LEU A N 1
ATOM 794 C CA . LEU A 1 99 ? -19.248 12.295 -22.320 1.00 48.03 99 LEU A CA 1
ATOM 795 C C . LEU A 1 99 ? -19.244 12.395 -23.847 1.00 48.03 99 LEU A C 1
ATOM 797 O O . LEU A 1 99 ? -20.272 12.243 -24.505 1.00 48.03 99 LEU A O 1
ATOM 801 N N . PHE A 1 100 ? -18.086 12.698 -24.426 1.00 46.75 100 PHE A N 1
ATOM 802 C CA . PHE A 1 100 ? -17.841 12.424 -25.814 1.00 46.75 100 PHE A CA 1
ATOM 803 C C . PHE A 1 100 ? -17.776 10.917 -25.921 1.00 46.75 100 PHE A C 1
ATOM 805 O O . PHE A 1 100 ? -16.781 10.270 -25.600 1.00 46.75 100 PHE A O 1
ATOM 812 N N . ASP A 1 101 ? -18.893 10.418 -26.429 1.00 44.41 101 ASP A N 1
ATOM 813 C CA . ASP A 1 101 ? -18.994 9.281 -27.315 1.00 44.41 101 ASP A CA 1
ATOM 814 C C . ASP A 1 101 ? -19.692 8.068 -26.698 1.00 44.41 101 ASP A C 1
ATOM 816 O O . ASP A 1 101 ? -19.185 7.353 -25.835 1.00 44.41 101 ASP A O 1
ATOM 820 N N . ASN A 1 102 ? -20.878 7.801 -27.242 1.00 50.12 102 ASN A N 1
ATOM 821 C CA . ASN A 1 102 ? -21.734 6.643 -27.001 1.00 50.12 102 ASN A CA 1
ATOM 822 C C . ASN A 1 102 ? -21.104 5.316 -27.496 1.00 50.12 102 ASN A C 1
ATOM 824 O O . ASN A 1 102 ? -21.822 4.396 -27.888 1.00 50.12 102 ASN A O 1
ATOM 828 N N . ARG A 1 103 ? -19.770 5.191 -27.498 1.00 54.22 103 ARG A N 1
ATOM 829 C CA . ARG A 1 103 ? -19.040 4.013 -27.991 1.00 54.22 103 ARG A CA 1
ATOM 830 C C . ARG A 1 103 ? -19.020 2.836 -27.019 1.00 54.22 103 ARG A C 1
ATOM 832 O O . ARG A 1 103 ? -18.756 1.719 -27.449 1.00 54.22 103 ARG A O 1
ATOM 839 N N . CYS A 1 104 ? -19.375 3.038 -25.752 1.00 49.72 104 CYS A N 1
ATOM 840 C CA . CYS A 1 104 ? -19.541 1.951 -24.785 1.00 49.72 104 CYS A CA 1
ATOM 841 C C . CYS A 1 104 ? -21.011 1.521 -24.658 1.00 49.72 104 CYS A C 1
ATOM 843 O O . CYS A 1 104 ? -21.580 1.528 -23.569 1.00 49.72 104 CYS A O 1
ATOM 845 N N . ARG A 1 105 ? -21.641 1.123 -25.771 1.00 42.50 105 ARG A N 1
ATOM 846 C CA . ARG A 1 105 ? -22.752 0.162 -25.715 1.00 42.50 105 ARG A CA 1
ATOM 847 C C . ARG A 1 105 ? -22.168 -1.222 -25.951 1.00 42.50 105 ARG A C 1
ATOM 849 O O . ARG A 1 105 ? -21.739 -1.531 -27.060 1.00 42.50 105 ARG A O 1
ATOM 856 N N . VAL A 1 106 ? -22.164 -2.043 -24.907 1.00 46.09 106 VAL A N 1
ATOM 857 C CA . VAL A 1 106 ? -22.086 -3.496 -25.075 1.00 46.09 106 VAL A CA 1
ATOM 858 C C . VAL A 1 106 ? -23.339 -3.887 -25.864 1.00 46.09 106 VAL A C 1
ATOM 860 O O . VAL A 1 106 ? -24.448 -3.563 -25.435 1.00 46.09 106 VAL A O 1
ATOM 863 N N . LYS A 1 107 ? -23.154 -4.445 -27.063 1.00 45.44 107 LYS A N 1
ATOM 864 C CA . LYS A 1 107 ? -24.237 -5.094 -27.809 1.00 45.44 107 LYS A CA 1
ATOM 865 C C . LYS A 1 107 ? -24.618 -6.400 -27.133 1.00 45.44 107 LYS A C 1
ATOM 867 O O . LYS A 1 107 ? -23.685 -7.085 -26.660 1.00 45.44 107 LYS A O 1
#